Protein AF-H8GXP3-F1 (afdb_monomer_lite)

Secondary structure (DSSP, 8-state):
-PPP----SSSS-HHHHHHHHHH--THHHHHHHS----TTHHHHHHHHHHHTTEEEEEEEE--S-S-----HHHHHHHHHHHHHHS-SEEEEEEEEE-TTSSSEEEEEEEEETTT--EEEE-TTSSS-EEE-HHHHHTSSTTS-SEEEEEEEPP----

Sequence (158 aa):
MQLAHEPQGETGACLYFATYGLTHDPVWLAYARDGPGDPTDELLWLSRLAQAGVAIFHALVIQRSYADPVGPSFWEWQRQHAHTIRPGRVPLMVTFLGQSQVLYHAVALVLDTMTGDVTVSDSCQPALQHFTWAAFLDTRYARAYRVSMLAAFPDSAG

Structure (mmCIF, N/CA/C/O backbone):
data_AF-H8GXP3-F1
#
_entry.id   AF-H8GXP3-F1
#
loop_
_atom_site.group_PDB
_atom_site.id
_atom_site.type_symbol
_atom_site.label_atom_id
_atom_site.label_alt_id
_atom_site.label_comp_id
_atom_site.label_asym_id
_atom_site.label_entity_id
_atom_site.label_seq_id
_atom_site.pdbx_PDB_ins_code
_atom_site.Cartn_x
_atom_site.Cartn_y
_atom_site.Cartn_z
_atom_site.occupancy
_atom_site.B_iso_or_equiv
_atom_site.auth_seq_id
_atom_site.auth_comp_id
_atom_site.auth_asym_id
_atom_site.auth_atom_id
_atom_site.pdbx_PDB_model_num
ATOM 1 N N . MET A 1 1 ? -13.830 2.417 3.186 1.00 69.88 1 MET A N 1
ATOM 2 C CA . MET A 1 1 ? -13.047 2.546 1.940 1.00 69.88 1 MET A CA 1
ATOM 3 C C . MET A 1 1 ? -12.618 1.161 1.470 1.00 69.88 1 MET A C 1
ATOM 5 O O . MET A 1 1 ? -12.160 0.392 2.305 1.00 69.88 1 MET A O 1
ATOM 9 N N . GLN A 1 2 ? -12.822 0.834 0.193 1.00 86.44 2 GLN A N 1
ATOM 10 C CA . GLN A 1 2 ? -12.321 -0.382 -0.470 1.00 86.44 2 GLN A CA 1
ATOM 11 C C . GLN A 1 2 ? -11.061 -0.020 -1.271 1.00 86.44 2 GLN A C 1
ATOM 13 O O . GLN A 1 2 ? -10.928 1.138 -1.649 1.00 86.44 2 GLN A O 1
ATOM 18 N N . LEU A 1 3 ? -10.132 -0.951 -1.497 1.00 94.25 3 LEU A N 1
ATOM 19 C CA . LEU A 1 3 ? -8.961 -0.707 -2.351 1.00 94.25 3 LEU A CA 1
ATOM 20 C C . LEU A 1 3 ? -9.318 -0.879 -3.830 1.00 94.25 3 LEU A C 1
ATOM 22 O O . LEU A 1 3 ? -10.113 -1.760 -4.161 1.00 94.25 3 LEU A O 1
ATOM 26 N N . ALA A 1 4 ? -8.690 -0.083 -4.693 1.00 96.25 4 ALA A N 1
ATOM 27 C CA . ALA A 1 4 ? -8.597 -0.383 -6.117 1.00 96.25 4 ALA A CA 1
ATOM 28 C C . ALA A 1 4 ? -7.409 -1.323 -6.383 1.00 96.25 4 ALA A C 1
ATOM 30 O O . ALA A 1 4 ? -6.477 -1.429 -5.572 1.00 96.25 4 ALA A O 1
ATOM 31 N N . HIS A 1 5 ? -7.445 -2.037 -7.504 1.00 96.62 5 HIS A N 1
ATOM 32 C CA 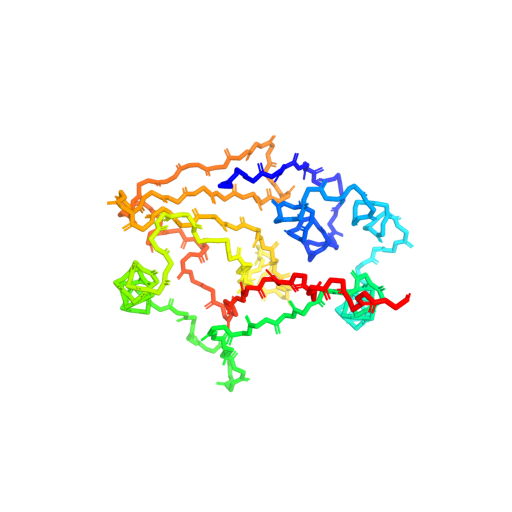. HIS A 1 5 ? -6.396 -2.978 -7.867 1.00 96.62 5 HIS A CA 1
ATOM 33 C C . HIS A 1 5 ? -6.242 -3.070 -9.377 1.00 96.62 5 HIS A C 1
ATOM 35 O O . HIS A 1 5 ? -7.229 -3.236 -10.084 1.00 96.62 5 HIS A O 1
ATOM 41 N N . GLU A 1 6 ? -4.996 -2.986 -9.827 1.00 94.44 6 GLU A N 1
ATOM 42 C CA . GLU A 1 6 ? -4.586 -3.220 -11.205 1.00 94.44 6 GLU A CA 1
ATOM 43 C C . GLU A 1 6 ? -3.258 -3.992 -11.147 1.00 94.44 6 GLU A C 1
ATOM 45 O O . GLU A 1 6 ? -2.329 -3.532 -10.467 1.00 94.44 6 GLU A O 1
ATOM 50 N N . PRO A 1 7 ? -3.142 -5.158 -11.803 1.00 91.94 7 PRO A N 1
ATOM 51 C CA . PRO A 1 7 ? -1.873 -5.862 -11.895 1.00 91.94 7 PRO A CA 1
ATOM 52 C C . PRO A 1 7 ? -0.909 -5.101 -12.816 1.00 91.94 7 PRO A C 1
ATOM 54 O O . PRO A 1 7 ? -1.300 -4.586 -13.865 1.00 91.94 7 PRO A O 1
ATOM 57 N N . GLN A 1 8 ? 0.373 -5.047 -12.457 1.00 84.50 8 GLN A N 1
ATOM 58 C CA . GLN A 1 8 ? 1.402 -4.487 -13.332 1.00 84.50 8 GLN A CA 1
ATOM 59 C C . GLN A 1 8 ? 1.871 -5.542 -14.345 1.00 84.50 8 GLN A C 1
ATOM 61 O O . GLN A 1 8 ? 2.143 -6.686 -13.983 1.00 84.50 8 GLN A O 1
ATOM 66 N N . GLY A 1 9 ? 1.982 -5.150 -15.617 1.00 71.94 9 GLY A N 1
ATOM 67 C CA . GLY A 1 9 ? 2.526 -6.009 -16.678 1.00 71.94 9 GLY A CA 1
ATOM 68 C C . GLY A 1 9 ? 4.059 -6.052 -16.721 1.00 71.94 9 GLY A C 1
ATOM 69 O O . GLY A 1 9 ? 4.627 -7.020 -17.214 1.00 71.94 9 GLY A O 1
ATOM 70 N N . GLU A 1 10 ? 4.730 -5.031 -16.179 1.00 64.38 10 GLU A N 1
ATOM 71 C CA . GLU A 1 10 ? 6.191 -4.882 -16.183 1.00 64.38 10 GLU A CA 1
ATOM 72 C C . GLU A 1 10 ? 6.717 -4.574 -14.772 1.00 64.38 10 GLU A C 1
ATOM 74 O O . GLU A 1 10 ? 5.971 -4.154 -13.886 1.00 64.38 10 GLU A O 1
ATOM 79 N N . THR A 1 11 ? 8.007 -4.813 -14.521 1.00 66.75 11 THR A N 1
ATOM 80 C CA . THR A 1 11 ? 8.649 -4.518 -13.230 1.00 66.75 11 THR A CA 1
ATOM 81 C C . THR A 1 11 ? 8.981 -3.031 -13.107 1.00 66.75 11 THR A C 1
ATOM 83 O O . THR A 1 11 ? 9.756 -2.516 -13.904 1.00 66.75 11 THR A O 1
ATOM 86 N N . GLY A 1 12 ? 8.457 -2.357 -12.082 1.00 74.00 12 GLY A N 1
ATOM 87 C CA . GLY A 1 12 ? 8.707 -0.934 -11.819 1.00 74.00 12 GLY A CA 1
ATOM 88 C C . GLY A 1 12 ? 7.448 -0.239 -11.300 1.00 74.00 12 GLY A C 1
ATOM 89 O O . GLY A 1 12 ? 6.408 -0.878 -11.169 1.00 74.00 12 GLY A O 1
ATOM 90 N N . ALA A 1 13 ? 7.536 1.051 -10.964 1.00 84.50 13 ALA A N 1
ATOM 91 C CA . ALA A 1 13 ? 6.383 1.922 -10.694 1.00 84.50 13 ALA A CA 1
ATOM 92 C C . ALA A 1 13 ? 5.394 1.497 -9.577 1.00 84.50 13 ALA A C 1
ATOM 94 O O . ALA A 1 13 ? 4.307 2.065 -9.474 1.00 84.50 13 ALA A O 1
ATOM 95 N N . CYS A 1 14 ? 5.753 0.559 -8.692 1.00 89.44 14 CYS A N 1
ATOM 96 C CA . CYS A 1 14 ? 4.874 0.058 -7.621 1.00 89.44 14 CYS A CA 1
ATOM 97 C C . CYS A 1 14 ? 4.263 1.163 -6.731 1.00 89.44 14 CYS A C 1
ATOM 99 O O . CYS A 1 14 ? 3.125 1.036 -6.285 1.00 89.44 14 CYS A O 1
ATOM 101 N N . LEU A 1 15 ? 4.972 2.282 -6.533 1.00 90.94 15 LEU A N 1
ATOM 102 C CA . LEU A 1 15 ? 4.465 3.464 -5.824 1.00 90.94 15 LEU A CA 1
ATOM 103 C C . LEU A 1 15 ? 3.195 4.033 -6.470 1.00 90.94 15 LEU A C 1
ATOM 105 O O . LEU A 1 15 ? 2.249 4.363 -5.761 1.00 90.94 15 LEU A O 1
ATOM 109 N N . TYR A 1 16 ? 3.139 4.096 -7.800 1.00 92.38 16 TYR A N 1
ATOM 110 C CA . TYR A 1 16 ? 1.979 4.592 -8.536 1.00 92.38 16 TYR A CA 1
ATOM 111 C C . TYR A 1 16 ? 0.782 3.648 -8.428 1.00 92.38 16 TYR A C 1
ATOM 113 O O . TYR A 1 16 ? -0.334 4.102 -8.188 1.00 92.38 16 TYR A O 1
ATOM 121 N N . PHE A 1 17 ? 1.005 2.335 -8.529 1.00 93.75 17 PHE A N 1
ATOM 122 C CA . PHE A 1 17 ? -0.055 1.338 -8.344 1.00 93.75 17 PHE A CA 1
ATOM 123 C C .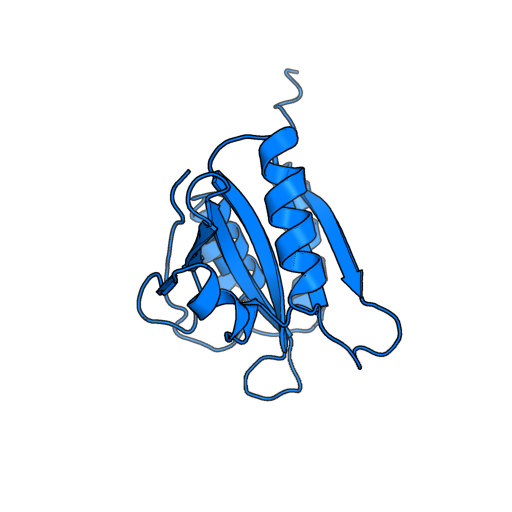 PHE A 1 17 ? -0.586 1.326 -6.907 1.00 93.75 17 PHE A C 1
ATOM 125 O O . PHE A 1 17 ? -1.795 1.249 -6.689 1.00 93.75 17 PHE A O 1
ATOM 132 N N . ALA A 1 18 ? 0.297 1.458 -5.917 1.00 94.38 18 ALA A N 1
ATOM 133 C CA . ALA A 1 18 ? -0.101 1.603 -4.524 1.00 94.38 18 ALA A CA 1
ATOM 134 C C . ALA A 1 18 ? -0.876 2.914 -4.296 1.00 94.38 18 ALA A C 1
ATOM 136 O O . ALA A 1 18 ? -1.905 2.907 -3.623 1.00 94.38 18 ALA A O 1
ATOM 137 N N . THR A 1 19 ? -0.459 4.034 -4.896 1.00 94.62 19 THR A N 1
ATOM 138 C CA . THR A 1 19 ? -1.235 5.280 -4.833 1.00 94.62 19 THR A CA 1
ATOM 139 C C . THR A 1 19 ? -2.609 5.107 -5.478 1.00 94.62 19 THR A C 1
ATOM 141 O O . THR A 1 19 ? -3.597 5.424 -4.823 1.00 94.62 19 THR A O 1
ATOM 144 N N . TYR A 1 20 ? -2.700 4.525 -6.680 1.00 94.88 20 TYR A N 1
ATOM 145 C CA . TYR A 1 20 ? -3.973 4.187 -7.329 1.00 94.88 20 TYR A CA 1
ATOM 146 C C . TYR A 1 20 ? -4.874 3.345 -6.418 1.00 94.88 20 TYR A C 1
ATOM 148 O O . TYR A 1 20 ? -6.048 3.666 -6.236 1.00 94.88 20 TYR A O 1
ATOM 156 N N . GLY A 1 21 ? -4.318 2.311 -5.780 1.00 95.50 21 GLY A N 1
ATOM 157 C CA . GLY A 1 21 ? -5.060 1.452 -4.861 1.00 95.50 21 GLY A CA 1
ATOM 158 C C . GLY A 1 21 ? -5.714 2.215 -3.705 1.00 95.50 21 GLY A C 1
ATOM 159 O O . GLY A 1 21 ? -6.803 1.839 -3.260 1.00 95.50 21 GLY A O 1
ATOM 160 N N . LEU A 1 22 ? -5.080 3.299 -3.245 1.00 94.44 22 LEU A N 1
ATOM 161 C CA . LEU A 1 22 ? -5.556 4.140 -2.144 1.00 94.44 22 LEU A CA 1
ATOM 162 C C . LEU A 1 22 ? -6.441 5.309 -2.604 1.00 94.44 22 LEU A C 1
ATOM 164 O O . LEU A 1 22 ? -7.349 5.695 -1.877 1.00 94.44 22 LEU A O 1
ATOM 168 N N . THR A 1 23 ? -6.196 5.897 -3.771 1.00 92.88 23 THR A N 1
ATOM 169 C CA . THR A 1 23 ? -6.904 7.111 -4.221 1.00 92.88 23 THR A CA 1
ATOM 170 C C . THR A 1 23 ? -8.039 6.824 -5.196 1.00 92.88 23 THR A C 1
ATOM 172 O O . THR A 1 23 ? -8.922 7.662 -5.340 1.00 92.88 23 THR A O 1
ATOM 175 N N . HIS A 1 24 ? -8.031 5.653 -5.845 1.00 93.06 24 HIS A N 1
ATOM 176 C CA . HIS A 1 24 ? -8.922 5.275 -6.953 1.00 93.06 24 HIS A CA 1
ATOM 177 C C . HIS A 1 24 ? -8.789 6.169 -8.191 1.00 93.06 24 HIS A C 1
ATOM 179 O O . HIS A 1 24 ? -9.607 6.080 -9.103 1.00 93.06 24 HIS A O 1
ATOM 185 N N . ASP A 1 25 ? -7.751 7.003 -8.258 1.00 93.31 25 ASP A N 1
ATOM 186 C CA . ASP A 1 25 ? -7.550 7.917 -9.376 1.00 93.31 25 ASP A CA 1
ATOM 187 C C . ASP A 1 25 ? -6.709 7.249 -10.484 1.00 93.31 25 ASP A C 1
ATOM 189 O O . ASP A 1 25 ? -5.524 6.961 -10.280 1.00 93.31 25 ASP A O 1
ATOM 193 N N . PRO A 1 26 ? -7.279 6.976 -11.672 1.00 92.88 26 PRO A N 1
ATOM 194 C CA . PRO A 1 26 ? -6.564 6.297 -12.748 1.00 92.88 26 PRO A CA 1
ATOM 195 C C . PRO A 1 26 ? -5.377 7.100 -13.308 1.00 92.88 26 PRO A C 1
ATOM 197 O O . PRO A 1 26 ? -4.550 6.511 -14.009 1.00 92.88 26 PRO A O 1
ATOM 200 N N . VAL A 1 27 ? -5.233 8.397 -12.991 1.00 91.88 27 VAL A N 1
ATOM 201 C CA . VAL A 1 27 ? -4.072 9.199 -13.418 1.00 91.88 27 VAL A CA 1
ATOM 202 C C . VAL A 1 27 ? -2.749 8.585 -12.949 1.00 91.88 27 VAL A C 1
ATOM 204 O O . VAL A 1 27 ? -1.756 8.611 -13.675 1.00 91.88 27 VAL A O 1
ATOM 207 N N . TRP A 1 28 ? -2.741 7.939 -11.777 1.00 91.94 28 TRP A N 1
ATOM 208 C CA . TRP A 1 28 ? -1.552 7.275 -11.244 1.00 91.94 28 TRP A CA 1
ATOM 209 C C . TRP A 1 28 ? -1.101 6.113 -12.135 1.00 91.94 28 TRP A C 1
ATOM 211 O O . TRP A 1 28 ? 0.097 5.915 -12.317 1.00 91.94 28 TRP A O 1
ATOM 221 N N . LEU A 1 29 ? -2.035 5.386 -12.757 1.00 91.25 29 LEU A N 1
ATOM 222 C CA . LEU A 1 29 ? -1.704 4.310 -13.695 1.00 91.25 29 LEU A CA 1
ATOM 223 C C . LEU A 1 29 ? -1.139 4.845 -15.015 1.00 91.25 29 LEU A C 1
ATOM 225 O O . LEU A 1 29 ? -0.288 4.194 -15.616 1.00 91.25 29 LEU A O 1
ATOM 229 N N . ALA A 1 30 ? -1.579 6.026 -15.460 1.00 89.44 30 ALA A N 1
ATOM 230 C CA . ALA A 1 30 ? -0.974 6.693 -16.613 1.00 89.44 30 ALA A CA 1
ATOM 231 C C . ALA A 1 30 ? 0.485 7.068 -16.308 1.00 89.44 30 ALA A C 1
ATOM 233 O O . ALA A 1 30 ? 1.392 6.673 -17.035 1.00 89.44 30 ALA A O 1
ATOM 234 N N . TYR A 1 31 ? 0.728 7.690 -15.152 1.00 87.69 31 TYR A N 1
ATOM 235 C CA . TYR A 1 31 ? 2.073 8.034 -14.688 1.00 87.69 31 TYR A CA 1
ATOM 236 C C . TYR A 1 31 ? 3.021 6.841 -14.542 1.00 87.69 31 TYR A C 1
ATOM 238 O O . TYR A 1 31 ? 4.221 7.010 -14.757 1.00 87.69 31 TYR A O 1
ATOM 246 N N . ALA A 1 32 ? 2.494 5.665 -14.186 1.00 85.69 32 ALA A N 1
ATOM 247 C CA . ALA A 1 32 ? 3.257 4.424 -14.094 1.00 85.69 32 ALA A CA 1
ATOM 248 C C . ALA A 1 32 ? 3.747 3.915 -15.461 1.00 85.69 32 ALA A C 1
ATOM 250 O O . ALA A 1 32 ? 4.798 3.289 -15.542 1.00 85.69 32 ALA A O 1
ATOM 251 N N . ARG A 1 33 ? 2.977 4.160 -16.529 1.00 79.75 33 ARG A N 1
ATOM 252 C CA . ARG A 1 33 ? 3.287 3.711 -17.898 1.00 79.75 33 ARG A CA 1
ATOM 253 C C . ARG A 1 33 ? 4.259 4.650 -18.615 1.00 79.75 33 ARG A C 1
ATOM 255 O O . ARG A 1 33 ? 4.945 4.219 -19.534 1.00 79.75 33 ARG A O 1
ATOM 262 N N . ASP A 1 34 ? 4.343 5.900 -18.166 1.00 71.62 34 ASP A N 1
ATOM 263 C CA . ASP A 1 34 ? 5.185 6.937 -18.772 1.00 71.62 34 ASP A CA 1
ATOM 264 C C . ASP A 1 34 ? 6.675 6.855 -18.373 1.00 71.62 34 ASP A C 1
ATOM 266 O O . ASP A 1 34 ? 7.486 7.613 -18.903 1.00 71.62 34 ASP A O 1
ATOM 270 N N . GLY A 1 35 ? 7.071 5.958 -17.460 1.00 63.03 35 GLY A N 1
ATOM 271 C CA . GLY A 1 35 ? 8.477 5.796 -17.073 1.00 63.03 35 GLY A CA 1
ATOM 272 C C . GLY A 1 35 ? 8.747 4.537 -16.241 1.00 63.03 35 GLY A C 1
ATOM 273 O O . GLY A 1 35 ? 8.210 4.427 -15.139 1.00 63.03 35 GLY A O 1
ATOM 274 N N . PRO A 1 36 ? 9.570 3.587 -16.726 1.00 51.06 36 PRO A N 1
ATOM 275 C CA . PRO A 1 36 ? 9.975 2.431 -15.942 1.00 51.06 36 PRO A CA 1
ATOM 276 C C . PRO A 1 36 ? 11.302 2.671 -15.198 1.00 51.06 36 PRO A C 1
ATOM 278 O O . PRO A 1 36 ? 12.354 2.809 -15.817 1.00 51.06 36 PRO A O 1
ATOM 281 N N . GLY A 1 37 ? 11.276 2.578 -13.867 1.00 52.56 37 GLY A N 1
ATOM 282 C CA . GLY A 1 37 ? 12.320 1.904 -13.087 1.00 52.56 37 GLY A CA 1
ATOM 283 C C . GLY A 1 37 ? 13.617 2.672 -12.828 1.00 52.56 37 GLY A C 1
ATOM 284 O O . GLY A 1 37 ? 14.634 2.037 -12.539 1.00 52.56 37 GLY A O 1
ATOM 285 N N . ASP A 1 38 ? 13.607 4.000 -12.896 1.00 56.00 38 ASP A N 1
ATOM 286 C CA . ASP A 1 38 ? 14.749 4.820 -12.481 1.00 56.00 38 ASP A CA 1
ATOM 287 C C . ASP A 1 38 ? 14.643 5.121 -10.965 1.00 56.00 38 ASP A C 1
ATOM 289 O O . ASP A 1 38 ? 13.546 5.359 -10.466 1.00 56.00 38 ASP A O 1
ATOM 293 N N . PRO A 1 39 ? 15.732 5.134 -10.173 1.00 50.50 39 PRO A N 1
ATOM 294 C CA . PRO A 1 39 ? 15.713 5.643 -8.793 1.00 50.50 39 PRO A CA 1
ATOM 295 C C . PRO A 1 39 ? 15.162 7.080 -8.644 1.00 50.50 39 PRO A C 1
ATOM 297 O O . PRO A 1 39 ? 14.789 7.481 -7.540 1.00 50.50 39 PRO A O 1
ATOM 300 N N . THR A 1 40 ? 15.060 7.854 -9.729 1.00 55.50 40 THR A N 1
ATOM 301 C CA . THR A 1 40 ? 14.317 9.125 -9.777 1.00 55.50 40 THR A CA 1
ATOM 302 C C . THR A 1 40 ? 12.789 8.965 -9.730 1.00 55.50 40 T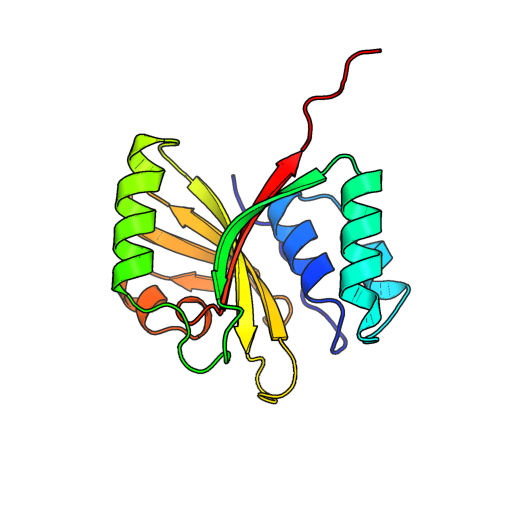HR A C 1
ATOM 304 O O . THR A 1 40 ? 12.097 9.955 -9.479 1.00 55.50 40 THR A O 1
ATOM 307 N N . ASP A 1 41 ? 12.251 7.747 -9.855 1.00 72.56 41 ASP A N 1
ATOM 308 C CA . ASP A 1 41 ? 10.812 7.454 -9.798 1.00 72.56 41 ASP A CA 1
ATOM 309 C C . ASP A 1 41 ? 10.183 7.882 -8.469 1.00 72.56 41 ASP A C 1
ATOM 311 O O . ASP A 1 41 ? 9.057 8.377 -8.474 1.00 72.56 41 ASP A O 1
ATOM 315 N N . GLU A 1 42 ? 10.890 7.755 -7.336 1.00 80.75 42 GLU A N 1
ATOM 316 C CA . GLU A 1 42 ? 10.372 8.218 -6.038 1.00 80.75 42 GLU A CA 1
ATOM 317 C C . GLU A 1 42 ? 10.280 9.751 -5.998 1.00 80.75 42 GLU A C 1
ATOM 319 O O . GLU A 1 42 ? 9.277 10.291 -5.537 1.00 80.75 42 GLU A O 1
ATOM 324 N N . LEU A 1 43 ? 11.273 10.471 -6.535 1.00 83.31 43 LEU A N 1
ATOM 325 C CA . LEU A 1 43 ? 11.249 11.939 -6.593 1.00 83.31 43 LEU A CA 1
ATOM 326 C C . LEU A 1 43 ? 10.158 12.454 -7.538 1.00 83.31 43 LEU A C 1
ATOM 328 O O . LEU A 1 43 ? 9.439 13.396 -7.199 1.00 83.31 43 LEU A O 1
ATOM 332 N N . LEU A 1 44 ? 10.003 11.823 -8.704 1.00 86.06 44 LEU A N 1
ATOM 333 C CA . LEU A 1 44 ? 8.928 12.140 -9.644 1.00 86.06 44 LEU A CA 1
ATOM 334 C C . LEU A 1 44 ? 7.555 11.830 -9.043 1.00 86.06 44 LEU A C 1
ATOM 336 O O . LEU A 1 44 ? 6.635 12.639 -9.164 1.00 86.06 44 LEU A O 1
ATOM 340 N N . TRP A 1 45 ? 7.421 10.703 -8.345 1.00 88.38 45 TRP A N 1
ATOM 341 C CA . TRP A 1 45 ? 6.197 10.333 -7.640 1.00 88.38 45 TRP A CA 1
ATOM 342 C C . TRP A 1 45 ? 5.848 11.344 -6.541 1.00 88.38 45 TRP A C 1
ATOM 344 O O . TRP A 1 45 ? 4.710 11.808 -6.485 1.00 88.38 45 TRP A O 1
ATOM 354 N N . LEU A 1 46 ? 6.825 11.762 -5.729 1.00 89.44 46 LEU A N 1
ATOM 355 C CA . LEU A 1 46 ? 6.648 12.808 -4.716 1.00 89.44 46 LEU A CA 1
ATOM 356 C C . LEU A 1 46 ? 6.200 14.136 -5.339 1.00 89.44 46 LEU A C 1
ATOM 358 O O . LEU A 1 46 ? 5.291 14.787 -4.823 1.00 89.44 46 LEU A O 1
ATOM 362 N N . SER A 1 47 ? 6.805 14.530 -6.463 1.00 89.00 47 SER A N 1
ATOM 363 C CA . SER A 1 47 ? 6.412 15.742 -7.187 1.00 89.00 47 SER A CA 1
ATOM 364 C C . SER A 1 47 ? 4.971 15.658 -7.697 1.00 89.00 47 SER A C 1
ATOM 366 O O . SER A 1 47 ? 4.199 16.597 -7.506 1.00 89.00 47 SER A O 1
ATOM 368 N N . ARG A 1 48 ? 4.578 14.517 -8.275 1.00 91.19 48 ARG A N 1
ATOM 369 C CA . ARG A 1 48 ? 3.212 14.273 -8.763 1.00 91.19 48 ARG A CA 1
ATOM 370 C C . ARG A 1 48 ? 2.189 14.256 -7.624 1.00 91.19 48 ARG A C 1
ATOM 372 O O . ARG A 1 48 ? 1.114 14.821 -7.784 1.00 91.19 48 ARG A O 1
ATOM 379 N N . LEU A 1 49 ? 2.521 13.691 -6.460 1.00 91.56 49 LEU A N 1
ATOM 380 C CA . LEU A 1 49 ? 1.676 13.783 -5.261 1.00 91.56 49 LEU A CA 1
ATOM 381 C C . LEU A 1 49 ? 1.449 15.229 -4.831 1.00 91.56 49 LEU A C 1
ATOM 383 O O . LEU A 1 49 ? 0.304 15.621 -4.623 1.00 91.56 49 LEU A O 1
ATOM 387 N N . ALA A 1 50 ? 2.510 16.035 -4.769 1.00 89.06 50 ALA A N 1
ATOM 388 C CA . ALA A 1 50 ? 2.386 17.448 -4.430 1.00 89.06 50 ALA A CA 1
ATOM 389 C C . ALA A 1 50 ? 1.521 18.213 -5.450 1.00 89.06 50 ALA A C 1
ATOM 391 O O . ALA A 1 50 ? 0.662 18.995 -5.051 1.00 89.06 50 ALA A O 1
ATOM 392 N N . GLN A 1 51 ? 1.699 17.954 -6.751 1.00 89.62 51 GLN A N 1
ATOM 393 C CA . GLN A 1 51 ? 0.882 18.548 -7.818 1.00 89.62 51 GLN A CA 1
ATOM 394 C C . GLN A 1 51 ? -0.593 18.139 -7.734 1.00 89.62 51 GLN A C 1
ATOM 396 O O . GLN A 1 51 ? -1.467 18.959 -7.991 1.00 89.62 51 GLN A O 1
ATOM 401 N N . ALA A 1 52 ? -0.867 16.894 -7.342 1.00 89.25 52 ALA A N 1
ATOM 402 C CA . ALA A 1 52 ? -2.217 16.379 -7.132 1.00 89.25 52 ALA A CA 1
ATOM 403 C C . ALA A 1 52 ? -2.834 16.818 -5.791 1.00 89.25 52 ALA A C 1
ATOM 405 O O . ALA A 1 52 ? -3.924 16.369 -5.445 1.00 89.25 52 ALA A O 1
ATOM 406 N N . GLY A 1 53 ? -2.137 17.642 -5.002 1.00 90.25 53 GLY A N 1
ATOM 407 C CA . GLY A 1 53 ? -2.612 18.063 -3.690 1.00 90.25 53 GLY A CA 1
ATOM 408 C C . GLY A 1 53 ? -2.708 16.909 -2.687 1.00 90.25 53 GLY A C 1
ATOM 409 O O . GLY A 1 53 ? -3.581 16.915 -1.826 1.00 90.25 53 GLY A O 1
ATOM 410 N N . VAL A 1 54 ? -1.832 15.908 -2.780 1.00 89.81 54 VAL A N 1
ATOM 411 C CA . VAL A 1 54 ? -1.795 14.760 -1.868 1.00 89.81 54 VAL A CA 1
ATOM 412 C C . VAL A 1 54 ? -0.558 14.837 -0.977 1.00 89.81 54 VAL A C 1
ATOM 414 O O . VAL A 1 54 ? 0.579 14.845 -1.446 1.00 89.81 54 VAL A O 1
ATOM 417 N N . ALA A 1 55 ? -0.780 14.844 0.334 1.00 87.69 55 ALA A N 1
ATOM 418 C CA . ALA A 1 55 ? 0.258 14.739 1.346 1.00 87.69 55 ALA A CA 1
ATOM 419 C C . ALA A 1 55 ? 0.533 13.277 1.718 1.00 87.69 55 ALA A C 1
ATOM 421 O O . ALA A 1 55 ? -0.381 12.449 1.799 1.00 87.69 55 ALA A O 1
ATOM 422 N N . ILE A 1 56 ? 1.795 12.984 2.032 1.00 88.81 56 ILE A N 1
ATOM 423 C CA . ILE A 1 56 ? 2.196 11.728 2.665 1.00 88.81 56 ILE A CA 1
ATOM 424 C C . ILE A 1 56 ? 2.451 11.990 4.145 1.00 88.81 56 ILE A C 1
ATOM 426 O O . ILE A 1 56 ? 3.247 12.853 4.509 1.00 88.81 56 ILE A O 1
ATOM 430 N N . PHE A 1 57 ? 1.827 11.185 4.993 1.00 85.88 57 PHE A N 1
ATOM 431 C CA . PHE A 1 57 ? 2.103 11.135 6.420 1.00 85.88 57 PHE A CA 1
ATOM 432 C C . PHE A 1 57 ? 2.788 9.816 6.740 1.00 85.88 57 PHE A C 1
ATOM 434 O O . PHE A 1 57 ? 2.199 8.748 6.580 1.00 85.88 57 PHE A O 1
ATOM 441 N N . HIS A 1 58 ? 4.033 9.864 7.196 1.00 84.00 58 HIS A N 1
ATOM 442 C CA . HIS A 1 58 ? 4.730 8.652 7.603 1.00 84.00 58 HIS A CA 1
ATOM 443 C C . HIS A 1 58 ? 4.373 8.303 9.048 1.00 84.00 58 HIS A C 1
ATOM 445 O O . HIS A 1 58 ? 4.779 8.999 9.975 1.00 84.00 58 HIS A O 1
ATOM 451 N N . ALA A 1 59 ? 3.635 7.207 9.235 1.00 76.62 59 ALA A N 1
ATOM 452 C CA . ALA A 1 59 ? 3.431 6.617 10.556 1.00 76.62 59 ALA A CA 1
ATOM 453 C C . ALA A 1 59 ? 4.734 5.985 11.073 1.00 76.62 59 ALA A C 1
ATOM 455 O O . ALA A 1 59 ? 4.996 5.981 12.273 1.00 76.62 59 ALA A O 1
ATOM 456 N N . LEU A 1 60 ? 5.568 5.483 10.155 1.00 76.88 60 LEU A N 1
ATOM 457 C CA . LEU A 1 60 ? 6.893 4.966 10.456 1.00 76.88 60 LEU A CA 1
ATOM 458 C C . LEU A 1 60 ? 7.840 5.076 9.256 1.00 76.88 60 LEU A C 1
ATOM 460 O O . LEU A 1 60 ? 7.477 4.725 8.129 1.00 76.88 60 LEU A O 1
ATOM 464 N N . VAL A 1 61 ? 9.090 5.452 9.539 1.00 74.38 61 VAL A N 1
ATOM 465 C CA . VAL A 1 61 ? 10.224 5.347 8.613 1.00 74.38 61 VAL A CA 1
ATOM 466 C C . VAL A 1 61 ? 11.421 4.727 9.339 1.00 74.38 61 VAL A C 1
ATOM 468 O O . VAL A 1 61 ? 11.975 5.340 10.251 1.00 74.38 61 VAL A O 1
ATOM 471 N N . ILE A 1 62 ? 11.862 3.540 8.919 1.00 71.94 62 ILE A N 1
ATOM 472 C CA . ILE A 1 62 ? 13.116 2.934 9.388 1.00 71.94 62 ILE A CA 1
ATOM 473 C C . ILE A 1 62 ? 14.205 3.236 8.349 1.00 71.94 62 ILE A C 1
ATOM 475 O O . ILE A 1 62 ? 14.236 2.636 7.280 1.00 71.94 62 ILE A O 1
ATOM 479 N N . GLN A 1 63 ? 15.075 4.209 8.651 1.00 58.16 63 GLN A N 1
ATOM 480 C CA . G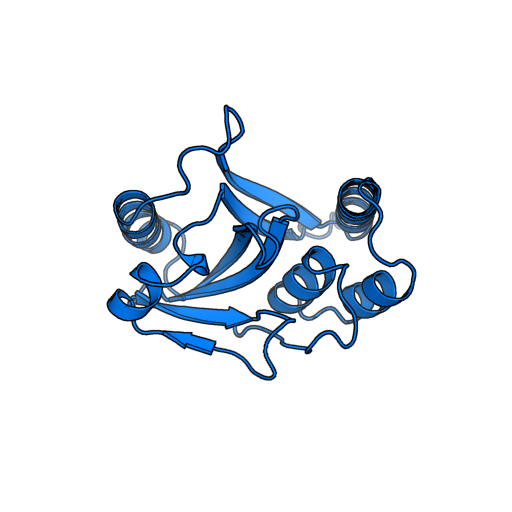LN A 1 63 ? 16.112 4.718 7.730 1.00 58.16 63 GLN A CA 1
ATOM 481 C C . GLN A 1 63 ? 17.552 4.328 8.110 1.00 58.16 63 GLN A C 1
ATOM 483 O O . GLN A 1 63 ? 18.439 4.347 7.259 1.00 58.16 63 GLN A O 1
ATOM 488 N N . ARG A 1 64 ? 17.829 3.989 9.377 1.00 45.41 64 ARG A N 1
ATOM 489 C CA . ARG A 1 64 ? 19.196 3.708 9.851 1.00 45.41 64 ARG A CA 1
ATOM 490 C C . ARG A 1 64 ? 19.459 2.200 9.822 1.00 45.41 64 ARG A C 1
ATOM 492 O O . ARG A 1 64 ? 19.141 1.518 10.781 1.00 45.41 64 ARG A O 1
ATOM 499 N N . SER A 1 65 ? 20.044 1.750 8.708 1.00 51.81 65 SER A N 1
ATOM 500 C CA . SER A 1 65 ? 20.574 0.408 8.375 1.00 51.81 65 SER A CA 1
ATOM 501 C C . SER A 1 65 ? 19.663 -0.613 7.684 1.00 51.81 65 SER A C 1
ATOM 503 O O . SER A 1 65 ? 20.202 -1.600 7.195 1.00 51.81 65 SER A O 1
ATOM 505 N N . TYR A 1 66 ? 18.344 -0.401 7.574 1.00 57.81 66 TYR A N 1
ATOM 506 C CA . TYR A 1 66 ? 17.406 -1.366 6.952 1.00 57.81 66 TYR A CA 1
ATOM 507 C C . TYR A 1 66 ? 17.551 -2.821 7.461 1.00 57.81 66 TYR A C 1
ATOM 509 O O . TYR A 1 66 ? 17.078 -3.758 6.818 1.00 57.81 66 TYR A O 1
ATOM 517 N N . ALA A 1 67 ? 18.203 -3.022 8.612 1.00 60.72 67 ALA A N 1
ATOM 518 C CA . ALA A 1 67 ? 18.518 -4.348 9.128 1.00 60.72 67 ALA A CA 1
ATOM 519 C C . ALA A 1 67 ? 17.282 -5.021 9.734 1.00 60.72 67 ALA A C 1
ATOM 521 O O . ALA A 1 67 ? 17.124 -6.230 9.597 1.00 60.72 67 ALA A O 1
ATOM 522 N N . ASP A 1 68 ? 16.371 -4.222 10.301 1.00 74.19 68 ASP A N 1
ATOM 523 C CA . ASP A 1 68 ? 15.206 -4.716 11.026 1.00 74.19 68 ASP A CA 1
ATOM 524 C C . ASP A 1 68 ? 13.916 -4.082 10.474 1.00 74.19 68 ASP A C 1
ATOM 526 O O . ASP A 1 68 ? 13.651 -2.903 10.734 1.00 74.19 68 ASP A O 1
ATOM 530 N N . PRO A 1 69 ? 13.107 -4.813 9.682 1.00 82.94 69 PRO A N 1
ATOM 531 C CA . PRO A 1 69 ? 11.759 -4.369 9.341 1.00 82.94 69 PRO A CA 1
ATOM 532 C C . PRO A 1 69 ? 10.873 -4.326 10.592 1.00 82.94 69 PRO A C 1
ATOM 534 O O . PRO A 1 69 ? 11.225 -4.863 11.646 1.00 82.94 69 PRO A O 1
ATOM 537 N N . VAL A 1 70 ? 9.682 -3.730 10.484 1.00 84.19 70 VAL A N 1
ATOM 538 C CA . VAL A 1 70 ? 8.726 -3.776 11.598 1.00 84.19 70 VAL A CA 1
ATOM 539 C C . VAL A 1 70 ? 8.384 -5.207 11.989 1.00 84.19 70 VAL A C 1
ATOM 541 O O . VAL A 1 70 ? 8.215 -6.084 11.143 1.00 84.19 70 VAL A O 1
ATOM 544 N N . GLY A 1 71 ? 8.262 -5.419 13.297 1.00 83.25 71 GLY A N 1
ATOM 545 C CA . GLY A 1 71 ? 7.778 -6.664 13.874 1.00 83.25 71 GLY A CA 1
ATOM 546 C C . GLY A 1 71 ? 6.292 -6.602 14.251 1.00 83.25 71 GLY A C 1
ATOM 547 O O . GLY A 1 71 ? 5.669 -5.537 14.195 1.00 83.25 71 GLY A O 1
ATOM 548 N N . PRO A 1 72 ? 5.722 -7.728 14.715 1.00 87.75 72 PRO A N 1
ATOM 549 C CA . PRO A 1 72 ? 4.313 -7.817 15.108 1.00 87.75 72 PRO A CA 1
ATOM 550 C C . PRO A 1 72 ? 3.872 -6.786 16.158 1.00 87.75 72 PRO A C 1
ATOM 552 O O . PRO A 1 72 ? 2.736 -6.321 16.126 1.00 87.75 72 PRO A O 1
ATOM 555 N N . SER A 1 73 ? 4.769 -6.375 17.060 1.00 87.56 73 SER A N 1
ATOM 556 C CA . SER A 1 73 ? 4.469 -5.390 18.108 1.00 87.56 73 SER A CA 1
ATOM 557 C C . SER A 1 73 ? 4.077 -4.017 17.554 1.00 87.56 73 SER A C 1
ATOM 559 O O . SER A 1 73 ? 3.171 -3.382 18.091 1.00 87.56 73 SER A O 1
ATOM 561 N N . PHE A 1 74 ? 4.708 -3.574 16.462 1.00 89.31 74 PHE A N 1
ATOM 562 C CA . PHE A 1 74 ? 4.335 -2.335 15.779 1.00 89.31 74 PHE A CA 1
ATOM 563 C C . PHE A 1 74 ? 2.911 -2.425 15.222 1.00 89.31 74 PHE A C 1
ATOM 565 O O . PHE A 1 74 ? 2.113 -1.510 15.408 1.00 89.31 74 PHE A O 1
ATOM 572 N N . TRP A 1 75 ? 2.577 -3.540 14.573 1.00 90.00 75 TRP A N 1
ATOM 573 C CA . TRP A 1 75 ? 1.261 -3.747 13.973 1.00 90.00 75 TRP A CA 1
ATOM 574 C C . TRP A 1 75 ? 0.151 -3.825 15.015 1.00 90.00 75 TRP A C 1
ATOM 576 O O . TRP A 1 75 ? -0.908 -3.229 14.821 1.00 90.00 75 TRP A O 1
ATOM 586 N N . GLU A 1 76 ? 0.402 -4.489 16.143 1.00 89.56 76 GLU A N 1
ATOM 587 C CA . GLU A 1 76 ? -0.541 -4.509 17.262 1.00 89.56 76 GLU A CA 1
ATOM 588 C C . GLU A 1 76 ? -0.765 -3.116 17.848 1.00 89.56 76 GLU A C 1
ATOM 590 O O . GLU A 1 76 ? -1.911 -2.701 18.039 1.00 89.56 76 GLU A O 1
ATOM 595 N N . TRP A 1 77 ? 0.314 -2.356 18.061 1.00 87.31 77 TRP A N 1
ATOM 596 C CA . TRP A 1 77 ? 0.215 -0.972 18.513 1.00 87.31 77 TRP A CA 1
ATOM 597 C C . TRP A 1 77 ? -0.587 -0.116 17.523 1.00 87.31 77 TRP A C 1
ATOM 599 O O . TRP A 1 77 ? -1.518 0.580 17.934 1.00 87.31 77 TRP A O 1
ATOM 609 N N . GLN A 1 78 ? -0.289 -0.223 16.223 1.00 85.94 78 GLN A N 1
ATOM 610 C CA . GLN A 1 78 ? -0.973 0.508 15.157 1.00 85.94 78 GLN A CA 1
ATOM 611 C C . GLN A 1 78 ? -2.466 0.169 15.119 1.00 85.94 78 GLN A C 1
ATOM 613 O O . GLN A 1 78 ? -3.290 1.073 15.020 1.00 85.94 78 GLN A O 1
ATOM 618 N N . ARG A 1 79 ? -2.835 -1.113 15.235 1.00 85.62 79 ARG A N 1
ATOM 619 C CA . ARG A 1 79 ? -4.235 -1.561 15.257 1.00 85.62 79 ARG A CA 1
ATOM 620 C C . ARG A 1 79 ? -4.999 -0.961 16.437 1.00 85.62 79 ARG A C 1
ATOM 622 O O . ARG A 1 79 ? -6.080 -0.409 16.242 1.00 85.62 79 ARG A O 1
ATOM 629 N N . GLN A 1 80 ? -4.415 -1.017 17.634 1.00 83.81 80 GLN A N 1
ATOM 630 C CA . GLN A 1 80 ? -5.020 -0.472 18.853 1.00 83.81 80 GLN A CA 1
ATOM 631 C C . GLN A 1 80 ? -5.165 1.056 18.800 1.00 83.81 80 GLN A C 1
ATOM 633 O O . GLN A 1 80 ? -6.207 1.590 19.172 1.00 83.81 80 GLN A O 1
ATOM 638 N N . HIS A 1 81 ? -4.151 1.773 18.310 1.00 81.44 81 HIS A N 1
ATOM 639 C CA . HIS A 1 81 ? -4.168 3.240 18.272 1.00 81.44 81 HIS A CA 1
ATOM 640 C C . HIS A 1 81 ? -5.027 3.785 17.136 1.00 81.44 81 HIS A C 1
ATOM 642 O O . HIS A 1 81 ? -5.759 4.758 17.325 1.00 81.44 81 HIS A O 1
ATOM 648 N N . ALA A 1 82 ? -4.981 3.155 15.963 1.00 77.25 82 ALA A N 1
ATOM 649 C CA . ALA A 1 82 ? -5.768 3.603 14.827 1.00 77.25 82 ALA A CA 1
ATOM 650 C C . ALA A 1 82 ? -7.272 3.438 15.081 1.00 77.25 82 ALA A C 1
ATOM 652 O O . ALA A 1 82 ? -8.036 4.311 14.679 1.00 77.25 82 ALA A O 1
ATOM 653 N N . HIS A 1 83 ? -7.686 2.400 15.821 1.00 71.75 83 HIS A N 1
ATOM 654 C CA . HIS A 1 83 ? -9.071 2.249 16.273 1.00 71.75 83 HIS A CA 1
ATOM 655 C C . HIS A 1 83 ? -9.560 3.466 17.080 1.00 71.75 83 HIS A C 1
ATOM 657 O O . HIS A 1 83 ? -10.674 3.941 16.871 1.00 71.75 83 HIS A O 1
ATOM 663 N N . THR A 1 84 ? -8.706 4.012 17.950 1.00 73.56 84 THR A N 1
ATOM 664 C CA . THR A 1 84 ? -9.024 5.165 18.809 1.00 73.56 84 THR A CA 1
ATOM 665 C C . THR A 1 84 ? -9.122 6.478 18.030 1.00 73.56 84 THR A C 1
ATOM 667 O O . THR A 1 84 ? -9.925 7.341 18.373 1.00 73.56 84 THR A O 1
ATOM 670 N N . ILE A 1 85 ? -8.308 6.646 16.984 1.00 69.56 85 ILE A N 1
ATOM 671 C CA . ILE A 1 85 ? -8.238 7.892 16.200 1.00 69.56 85 ILE A CA 1
ATOM 672 C C . ILE A 1 85 ? -9.274 7.896 15.070 1.00 69.56 85 ILE A C 1
ATOM 674 O O . ILE A 1 85 ? -9.918 8.912 14.807 1.00 69.56 85 ILE A O 1
ATOM 678 N N . ARG A 1 86 ? -9.417 6.767 14.371 1.00 69.75 86 ARG A N 1
ATOM 679 C CA . ARG A 1 86 ? -10.304 6.612 13.218 1.00 69.75 86 ARG A CA 1
ATOM 680 C C . ARG A 1 86 ? -10.875 5.190 13.188 1.00 69.75 86 ARG A C 1
ATOM 682 O O . ARG A 1 86 ? -10.324 4.333 12.492 1.00 69.75 86 ARG A O 1
ATOM 689 N N . PRO A 1 87 ? -11.984 4.931 13.901 1.00 73.31 87 PRO A N 1
ATOM 690 C CA . PRO A 1 87 ? -12.620 3.623 13.875 1.00 73.31 87 PRO A CA 1
ATOM 691 C C . PRO A 1 87 ? -13.062 3.258 12.452 1.00 73.31 87 PRO A C 1
ATOM 693 O O . PRO A 1 87 ? -13.515 4.103 11.673 1.00 73.31 87 PRO A O 1
ATOM 696 N N . GLY A 1 88 ? -12.912 1.980 12.108 1.00 85.38 88 GLY A N 1
ATOM 697 C CA . GLY A 1 88 ? -13.213 1.440 10.784 1.00 85.38 88 GLY A CA 1
ATOM 698 C C . GLY A 1 88 ? -11.955 1.077 9.998 1.00 85.38 88 GLY A C 1
ATOM 699 O O . GLY A 1 88 ? -11.097 0.350 10.493 1.00 85.38 88 GLY A O 1
ATOM 700 N N . ARG A 1 89 ? -11.858 1.539 8.749 1.00 88.31 89 ARG A N 1
ATOM 701 C CA . ARG A 1 89 ? -10.841 1.088 7.786 1.00 88.31 89 ARG A CA 1
ATOM 702 C C . ARG A 1 89 ? -9.728 2.120 7.617 1.00 88.31 89 ARG A C 1
ATOM 704 O O . ARG A 1 89 ? -10.000 3.257 7.228 1.00 88.31 89 ARG A O 1
ATOM 711 N N . VAL A 1 90 ? -8.487 1.705 7.859 1.00 89.88 90 VAL A N 1
ATOM 712 C CA . VAL A 1 90 ? -7.294 2.559 7.831 1.00 89.88 90 VAL A CA 1
ATOM 713 C C . VAL A 1 90 ? -6.483 2.252 6.569 1.00 89.88 90 VAL A C 1
ATOM 715 O O . VAL A 1 90 ? -5.891 1.172 6.483 1.00 89.88 90 VAL A O 1
ATOM 718 N N . PRO A 1 91 ? -6.466 3.161 5.578 1.00 92.56 91 PRO A N 1
ATOM 719 C CA . PRO A 1 91 ? -5.654 3.007 4.378 1.00 92.56 91 PRO A CA 1
ATOM 720 C C . PRO A 1 91 ? -4.182 3.281 4.700 1.00 92.56 91 PRO A C 1
ATOM 722 O O . PRO A 1 91 ? -3.852 4.339 5.238 1.00 92.56 91 PRO A O 1
ATOM 725 N N . LEU A 1 92 ? -3.305 2.341 4.359 1.00 93.94 92 LEU A N 1
ATOM 726 C CA . LEU A 1 92 ? -1.860 2.457 4.529 1.00 93.94 92 LEU A CA 1
ATOM 727 C C . LEU A 1 92 ? -1.150 2.099 3.218 1.00 93.94 92 LEU A C 1
ATOM 729 O O . LEU A 1 92 ? -1.573 1.220 2.473 1.00 93.94 92 LEU A O 1
ATOM 733 N N . MET A 1 93 ? -0.032 2.761 2.962 1.00 95.44 93 MET A N 1
ATOM 734 C CA . MET A 1 93 ? 0.981 2.340 2.006 1.00 95.44 93 MET A CA 1
ATOM 735 C C . MET A 1 93 ? 2.128 1.714 2.791 1.00 95.44 93 MET A C 1
ATOM 737 O O . MET A 1 93 ? 2.652 2.338 3.720 1.00 95.44 93 MET A O 1
ATOM 741 N N . VAL A 1 94 ? 2.530 0.502 2.416 1.00 93.94 94 VAL A N 1
ATOM 742 C CA . VAL A 1 94 ? 3.689 -0.167 3.017 1.00 93.94 94 VAL A CA 1
ATOM 743 C C . VAL A 1 94 ? 4.757 -0.429 1.988 1.00 93.94 94 VAL A C 1
ATOM 745 O O . VAL A 1 94 ? 4.470 -0.872 0.878 1.00 93.94 94 VAL A O 1
ATOM 748 N N . THR A 1 95 ? 5.995 -0.183 2.391 1.00 91.38 95 THR A N 1
ATOM 749 C CA . THR A 1 95 ? 7.177 -0.433 1.577 1.00 91.38 95 THR A CA 1
ATOM 750 C C . THR A 1 95 ? 8.019 -1.506 2.246 1.00 91.38 95 THR A C 1
ATOM 752 O O . THR A 1 95 ? 8.391 -1.359 3.410 1.00 91.38 95 THR A O 1
ATOM 755 N N . PHE A 1 96 ? 8.325 -2.578 1.524 1.00 88.56 96 PHE A N 1
ATOM 756 C CA . PHE A 1 96 ? 9.124 -3.713 1.991 1.00 88.56 96 PHE A CA 1
ATOM 757 C C . PHE A 1 96 ? 10.144 -4.117 0.915 1.00 88.56 96 PHE A C 1
ATOM 759 O O . PHE A 1 96 ? 10.096 -3.608 -0.204 1.00 88.56 96 PHE A O 1
ATOM 766 N N . LEU A 1 97 ? 11.094 -4.999 1.231 1.00 85.00 97 LEU A N 1
ATOM 767 C CA . LEU A 1 97 ? 12.043 -5.486 0.224 1.00 85.00 97 LEU A CA 1
ATOM 768 C C . LEU A 1 97 ? 11.330 -6.376 -0.804 1.00 85.00 97 LEU A C 1
ATOM 770 O O . LEU A 1 97 ? 10.661 -7.349 -0.451 1.00 85.00 97 LEU A O 1
ATOM 774 N N . GLY A 1 98 ? 11.490 -6.048 -2.084 1.00 78.31 98 GLY A N 1
ATOM 775 C CA . GLY A 1 98 ? 10.994 -6.849 -3.196 1.00 78.31 98 GLY A CA 1
ATOM 776 C C . GLY A 1 98 ? 11.689 -8.211 -3.290 1.00 78.31 98 GLY A C 1
ATOM 777 O O . GLY A 1 98 ? 12.650 -8.501 -2.579 1.00 78.31 98 GLY A O 1
ATOM 778 N N . GLN A 1 99 ? 11.218 -9.068 -4.200 1.00 71.56 99 GLN A N 1
ATOM 779 C CA . GLN A 1 99 ? 11.739 -10.438 -4.341 1.00 71.56 99 GLN A CA 1
ATOM 780 C C . GLN A 1 99 ? 13.232 -10.500 -4.686 1.00 71.56 99 GLN A C 1
ATOM 782 O O . GLN A 1 99 ? 13.911 -11.427 -4.259 1.00 71.56 99 GLN A O 1
ATOM 787 N N . SER A 1 100 ? 13.752 -9.511 -5.416 1.00 65.00 100 SER A N 1
ATOM 788 C CA . SER A 1 100 ? 15.179 -9.429 -5.735 1.00 65.00 100 SER A CA 1
ATOM 789 C C . SER A 1 100 ? 16.047 -8.996 -4.550 1.00 65.00 100 SER A C 1
ATOM 791 O O . SER A 1 100 ? 17.262 -8.998 -4.686 1.00 65.00 100 SER A O 1
ATOM 793 N N . GLN A 1 101 ? 15.453 -8.591 -3.418 1.00 60.75 101 GLN A N 1
ATOM 794 C CA . GLN A 1 101 ? 16.114 -8.021 -2.230 1.00 60.75 101 GLN A CA 1
ATOM 795 C C . GLN A 1 101 ? 16.974 -6.768 -2.479 1.00 60.75 101 GLN A C 1
ATOM 797 O O . GLN A 1 101 ? 17.562 -6.232 -1.546 1.00 60.75 101 GLN A O 1
ATOM 802 N N . VAL A 1 102 ? 17.015 -6.269 -3.716 1.00 60.97 102 VAL A N 1
ATOM 803 C CA . VAL A 1 102 ? 17.779 -5.078 -4.116 1.00 60.97 102 VAL A CA 1
ATOM 804 C C . VAL A 1 102 ? 16.871 -3.857 -4.262 1.00 60.97 102 VAL A C 1
ATOM 806 O O . VAL A 1 102 ? 17.309 -2.733 -4.036 1.00 60.97 102 VAL A O 1
ATOM 809 N N . LEU A 1 103 ? 15.599 -4.065 -4.612 1.00 74.56 103 LEU A N 1
ATOM 810 C CA . LEU A 1 103 ? 14.629 -2.995 -4.835 1.00 74.56 103 LEU A CA 1
ATOM 811 C C . LEU A 1 103 ? 13.483 -3.085 -3.835 1.00 74.56 103 LEU A C 1
ATOM 813 O O . LEU A 1 103 ? 13.002 -4.174 -3.515 1.00 74.56 103 LEU A O 1
ATOM 817 N N . TYR A 1 104 ? 13.030 -1.929 -3.362 1.00 81.56 104 TYR A N 1
ATOM 818 C CA . TYR A 1 104 ? 11.835 -1.833 -2.539 1.00 81.56 104 TYR A CA 1
ATOM 819 C C . TYR A 1 104 ? 10.575 -1.993 -3.383 1.00 81.56 104 TYR A C 1
ATOM 821 O O . TYR A 1 104 ? 10.522 -1.579 -4.539 1.00 81.56 104 TYR A O 1
ATOM 829 N N . HIS A 1 105 ? 9.549 -2.570 -2.769 1.00 88.38 105 HIS A N 1
ATOM 830 C CA . HIS A 1 105 ? 8.218 -2.698 -3.339 1.00 88.38 105 HIS A CA 1
ATOM 831 C C . HIS A 1 105 ? 7.210 -2.016 -2.424 1.00 88.38 105 HIS A C 1
ATOM 833 O O . HIS A 1 105 ? 7.202 -2.257 -1.214 1.00 88.38 105 HIS A O 1
ATOM 839 N N . ALA A 1 106 ? 6.378 -1.156 -3.000 1.00 91.81 106 ALA A N 1
ATOM 840 C CA . ALA A 1 106 ? 5.299 -0.475 -2.306 1.00 91.81 106 ALA A CA 1
ATOM 841 C C . ALA A 1 106 ? 3.957 -1.110 -2.673 1.00 91.81 106 ALA A C 1
ATOM 843 O O . ALA A 1 106 ? 3.702 -1.402 -3.839 1.00 91.81 106 ALA A O 1
ATOM 844 N N . VAL A 1 107 ? 3.092 -1.302 -1.680 1.00 95.50 107 VAL A N 1
ATOM 845 C CA . VAL A 1 107 ? 1.726 -1.805 -1.878 1.00 95.50 107 VAL A CA 1
ATOM 846 C C . VAL A 1 107 ? 0.737 -0.976 -1.076 1.00 95.50 107 VAL A C 1
ATOM 848 O O . VAL A 1 107 ? 1.086 -0.381 -0.050 1.00 95.50 107 VAL A O 1
ATOM 851 N N . ALA A 1 108 ? -0.510 -0.962 -1.533 1.00 97.31 108 ALA A N 1
ATOM 852 C CA . ALA A 1 108 ? -1.615 -0.414 -0.766 1.00 97.31 108 ALA A CA 1
ATOM 853 C C . ALA A 1 108 ? -2.210 -1.501 0.125 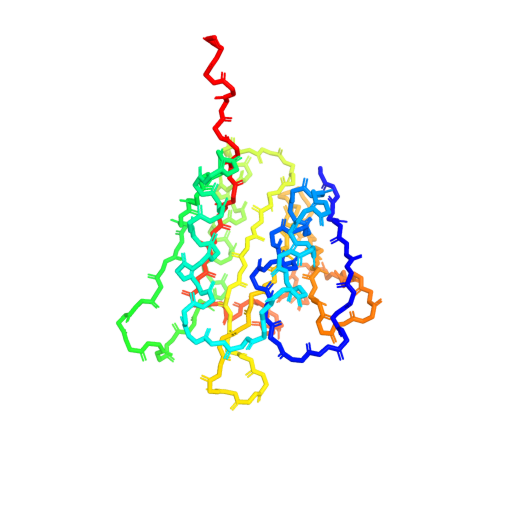1.00 97.31 108 ALA A C 1
ATOM 855 O O . ALA A 1 108 ? -2.405 -2.635 -0.310 1.00 97.31 108 ALA A O 1
ATOM 856 N N . LEU A 1 109 ? -2.555 -1.154 1.357 1.00 96.06 109 LEU A N 1
ATOM 857 C CA . LEU A 1 109 ? -3.308 -2.027 2.242 1.00 96.06 109 LEU A CA 1
ATOM 858 C C . LEU A 1 109 ? -4.396 -1.245 2.976 1.00 96.06 109 LEU A C 1
ATOM 860 O O . LEU A 1 109 ? -4.303 -0.037 3.186 1.00 96.06 109 LEU A O 1
ATOM 864 N N . VAL A 1 110 ? -5.431 -1.957 3.397 1.00 94.81 110 VAL A N 1
ATOM 865 C CA . VAL A 1 110 ? -6.443 -1.448 4.315 1.00 94.81 110 VAL A CA 1
ATOM 866 C C . VAL A 1 110 ? -6.512 -2.380 5.509 1.00 94.81 110 VAL A C 1
ATOM 868 O O . VAL A 1 110 ? -6.833 -3.558 5.351 1.00 94.81 110 VAL A O 1
ATOM 871 N N . LEU A 1 111 ? -6.238 -1.822 6.687 1.00 92.56 111 LEU A N 1
ATOM 872 C CA . LEU A 1 111 ? -6.445 -2.471 7.974 1.00 92.56 111 LEU A CA 1
ATOM 873 C C . LEU A 1 111 ? -7.862 -2.166 8.457 1.00 92.56 111 LEU A C 1
ATOM 875 O O . LEU A 1 111 ? -8.215 -0.999 8.648 1.00 92.56 111 LEU A O 1
ATOM 879 N N . ASP A 1 112 ? -8.673 -3.197 8.663 1.00 91.19 112 ASP A N 1
ATOM 880 C CA . ASP A 1 112 ? -9.920 -3.065 9.404 1.00 91.19 112 ASP A CA 1
ATOM 881 C C . ASP A 1 112 ? -9.623 -3.074 10.909 1.00 91.19 112 ASP A C 1
ATOM 883 O O . ASP A 1 112 ? -9.160 -4.063 11.468 1.00 91.19 112 ASP A O 1
ATOM 887 N N . THR A 1 113 ? -9.856 -1.950 11.580 1.00 85.56 113 THR A N 1
ATOM 888 C CA . THR A 1 113 ? -9.573 -1.804 13.018 1.00 85.56 113 THR A CA 1
ATOM 889 C C . THR A 1 113 ? -10.603 -2.491 13.911 1.00 85.56 113 THR A C 1
ATOM 891 O O . THR A 1 113 ? -10.343 -2.647 15.101 1.00 85.56 113 THR A O 1
ATOM 894 N N . MET A 1 114 ? -11.752 -2.905 13.364 1.00 84.88 114 MET A N 1
ATOM 895 C CA . MET A 1 114 ? -12.793 -3.615 14.109 1.00 84.88 114 MET A CA 1
ATOM 896 C C . MET A 1 114 ? -12.537 -5.121 14.106 1.00 84.88 114 MET A C 1
ATOM 898 O O . MET A 1 114 ? -12.627 -5.758 15.154 1.00 84.88 114 MET A O 1
ATOM 902 N N . THR A 1 115 ? -12.222 -5.692 12.938 1.00 88.12 115 THR A N 1
ATOM 903 C CA . THR A 1 115 ? -12.010 -7.144 12.795 1.00 88.12 115 THR A CA 1
ATOM 904 C C . THR A 1 115 ? -10.539 -7.545 12.863 1.00 88.12 115 THR A C 1
ATOM 906 O O . THR A 1 115 ? -10.218 -8.670 13.238 1.00 88.12 115 THR A O 1
ATOM 909 N N . GLY A 1 116 ? -9.628 -6.624 12.541 1.00 87.44 116 GLY A N 1
ATOM 910 C CA . GLY A 1 116 ? -8.214 -6.920 12.321 1.00 87.44 116 GLY A CA 1
ATOM 911 C C . GLY A 1 116 ? -7.922 -7.503 10.937 1.00 87.44 116 GLY A C 1
ATOM 912 O O . GLY A 1 116 ? -6.771 -7.830 10.663 1.00 87.44 116 GLY A O 1
ATOM 913 N N . ASP A 1 117 ? -8.916 -7.645 10.058 1.00 93.62 117 ASP A N 1
ATOM 914 C CA . ASP A 1 117 ? -8.676 -8.160 8.712 1.00 93.62 117 ASP A CA 1
ATOM 915 C C . ASP A 1 117 ? -7.912 -7.144 7.866 1.00 93.62 117 ASP A C 1
ATOM 917 O O . ASP A 1 117 ? -8.113 -5.926 7.954 1.00 93.62 117 ASP A O 1
ATOM 921 N N . VAL A 1 118 ? -7.044 -7.659 7.001 1.00 96.31 118 VAL A N 1
ATOM 922 C CA . VAL A 1 118 ? -6.209 -6.844 6.124 1.00 96.31 118 VAL A CA 1
ATOM 923 C C . VAL A 1 118 ? -6.501 -7.195 4.677 1.00 96.31 118 VAL A C 1
ATOM 925 O O . VAL A 1 118 ? -6.484 -8.357 4.275 1.00 96.31 118 VAL A O 1
ATOM 928 N N . THR A 1 119 ? -6.775 -6.171 3.874 1.00 97.75 119 THR A N 1
ATOM 929 C CA . THR A 1 119 ? -6.835 -6.294 2.413 1.00 97.75 119 THR A CA 1
ATOM 930 C C . THR A 1 119 ? -5.604 -5.637 1.814 1.00 97.75 119 THR A C 1
ATOM 932 O O . THR A 1 119 ? -5.286 -4.514 2.199 1.00 97.75 119 THR A O 1
ATOM 935 N N . VAL A 1 120 ? -4.936 -6.301 0.875 1.00 98.06 120 VAL A N 1
ATOM 936 C CA . VAL A 1 120 ? -3.725 -5.805 0.210 1.00 98.06 120 VAL A CA 1
ATOM 937 C C . VAL A 1 120 ? -3.953 -5.738 -1.297 1.00 98.06 120 VAL A C 1
ATOM 939 O O . VAL A 1 120 ? -4.445 -6.686 -1.907 1.00 98.06 120 VAL A O 1
ATOM 942 N N . SER A 1 121 ? -3.568 -4.614 -1.892 1.00 97.62 121 SER A N 1
ATOM 943 C CA . SER A 1 121 ? -3.446 -4.417 -3.331 1.00 97.62 121 SER A CA 1
ATOM 944 C C . SER A 1 121 ? -1.962 -4.346 -3.673 1.00 97.62 121 SER A C 1
ATOM 946 O O . SER A 1 121 ? -1.298 -3.328 -3.466 1.00 97.62 121 SER A O 1
ATOM 948 N N . ASP A 1 122 ? -1.443 -5.478 -4.136 1.00 95.50 122 ASP A N 1
ATOM 949 C CA . ASP A 1 122 ? -0.062 -5.657 -4.569 1.00 95.50 122 ASP A CA 1
ATOM 950 C C . ASP A 1 122 ? -0.065 -5.860 -6.079 1.00 95.50 122 ASP A C 1
ATOM 952 O O . ASP A 1 122 ? -0.529 -6.891 -6.551 1.00 95.50 122 ASP A O 1
ATOM 956 N N . SER A 1 123 ? 0.444 -4.893 -6.837 1.00 92.88 123 SER A N 1
ATOM 957 C CA . SER A 1 123 ? 0.421 -4.916 -8.303 1.00 92.88 123 SER A CA 1
ATOM 958 C C . SER A 1 123 ? 1.141 -6.116 -8.922 1.00 92.88 123 SER A C 1
ATOM 960 O O . SER A 1 123 ? 0.868 -6.459 -10.066 1.00 92.88 123 SER A O 1
ATOM 962 N N . CYS A 1 124 ? 2.013 -6.810 -8.188 1.00 91.25 124 CYS A N 1
ATOM 963 C CA . CYS A 1 124 ? 2.630 -8.058 -8.650 1.00 91.25 124 CYS A CA 1
ATOM 964 C C . CYS A 1 124 ? 1.691 -9.277 -8.563 1.00 91.25 124 CYS A C 1
ATOM 966 O O . CYS A 1 124 ? 2.109 -10.398 -8.849 1.00 91.25 124 CYS A O 1
ATOM 968 N N . GLN A 1 125 ? 0.461 -9.089 -8.091 1.00 94.00 125 GLN A N 1
ATOM 969 C CA . GLN A 1 125 ? -0.530 -10.133 -7.865 1.00 94.00 125 GLN A CA 1
ATOM 970 C C . GLN A 1 125 ? -1.708 -9.922 -8.814 1.00 94.00 125 GLN A C 1
ATOM 972 O O . GLN A 1 125 ? -2.014 -8.783 -9.150 1.00 94.00 125 GLN A O 1
ATOM 977 N N . PRO A 1 126 ? -2.387 -10.996 -9.251 1.00 94.75 126 PRO A N 1
ATOM 978 C CA . PRO A 1 126 ? -3.485 -10.882 -10.211 1.00 94.75 126 PRO A CA 1
ATOM 979 C C . PRO A 1 126 ? -4.781 -10.328 -9.600 1.00 94.75 126 PRO A C 1
ATOM 981 O O . PRO A 1 126 ? -5.709 -10.000 -10.336 1.00 94.75 126 PRO A O 1
ATOM 984 N N . ALA A 1 127 ? -4.888 -10.300 -8.269 1.00 96.38 127 ALA A N 1
ATOM 985 C CA . ALA A 1 127 ? -6.078 -9.864 -7.553 1.00 96.38 127 ALA A CA 1
ATOM 986 C C . ALA A 1 127 ? -5.732 -9.320 -6.159 1.00 96.38 127 ALA A C 1
ATOM 988 O O . ALA A 1 127 ? -4.646 -9.564 -5.622 1.00 96.38 127 ALA A O 1
ATOM 989 N N . LEU A 1 128 ? -6.713 -8.646 -5.546 1.00 97.50 128 LEU A N 1
ATOM 990 C CA . LEU A 1 128 ? -6.673 -8.279 -4.132 1.00 97.50 128 LEU A CA 1
ATOM 991 C C . LEU A 1 128 ? -6.439 -9.512 -3.255 1.00 97.50 128 LEU A C 1
ATOM 993 O O . LEU A 1 128 ? -7.059 -10.560 -3.439 1.00 97.50 128 LEU A O 1
ATOM 997 N N . GLN A 1 129 ? -5.574 -9.353 -2.260 1.00 98.00 129 GLN A N 1
ATOM 998 C CA . GLN A 1 129 ? -5.312 -10.379 -1.263 1.00 98.00 129 GLN A CA 1
ATOM 999 C C . GLN A 1 129 ? -6.017 -10.040 0.045 1.00 98.00 129 GLN A C 1
ATOM 1001 O O . GLN A 1 129 ? -6.056 -8.881 0.462 1.00 98.00 129 GLN A O 1
ATOM 1006 N N . HIS A 1 130 ? -6.556 -11.063 0.700 1.00 97.75 130 HIS A N 1
ATOM 1007 C CA . HIS A 1 130 ? -7.310 -10.933 1.939 1.00 97.75 130 HIS A CA 1
ATOM 1008 C C . HIS A 1 130 ? -6.694 -11.822 3.010 1.00 97.75 130 HIS A C 1
ATOM 1010 O O . HIS A 1 130 ? -6.476 -13.012 2.787 1.00 97.75 130 HIS A O 1
ATOM 1016 N N . PHE A 1 131 ? -6.437 -11.238 4.174 1.00 97.69 131 PHE A N 1
ATOM 1017 C CA . PHE A 1 131 ? -5.790 -11.909 5.288 1.00 97.69 131 PHE A CA 1
ATOM 1018 C C . PHE A 1 131 ? -6.578 -11.682 6.568 1.00 97.69 131 PHE A C 1
ATOM 1020 O O . PHE A 1 131 ? -6.998 -10.560 6.855 1.00 97.69 131 PHE A O 1
ATOM 1027 N N . THR A 1 132 ? -6.699 -12.738 7.371 1.00 96.31 132 THR A N 1
ATOM 1028 C CA . THR A 1 132 ? -6.969 -12.567 8.799 1.00 96.31 132 THR A CA 1
ATOM 1029 C C . THR A 1 132 ? -5.770 -11.890 9.454 1.00 96.31 132 THR A C 1
ATOM 1031 O O . THR A 1 132 ? -4.655 -11.937 8.925 1.00 96.31 132 THR A O 1
ATOM 1034 N N . TRP A 1 133 ? -5.966 -11.302 10.633 1.00 93.81 133 TRP A N 1
ATOM 1035 C CA . TRP A 1 133 ? -4.879 -10.633 11.349 1.00 93.81 133 TRP A CA 1
ATOM 1036 C C . TRP A 1 133 ? -3.654 -11.534 11.569 1.00 93.81 133 TRP A C 1
ATOM 1038 O O . TRP A 1 133 ? -2.534 -11.150 11.243 1.00 93.81 133 TRP A O 1
ATOM 1048 N N . ALA A 1 134 ? -3.869 -12.762 12.052 1.00 94.38 134 ALA A N 1
ATOM 1049 C CA . ALA A 1 134 ? -2.786 -13.717 12.280 1.00 94.38 134 ALA A CA 1
ATOM 1050 C C . ALA A 1 134 ? -2.041 -14.054 10.979 1.00 94.38 134 ALA A C 1
ATOM 1052 O O . ALA A 1 134 ? -0.817 -13.996 10.945 1.00 94.38 134 ALA A O 1
ATOM 1053 N N . ALA A 1 135 ? -2.776 -14.313 9.890 1.00 96.50 135 ALA A N 1
ATOM 1054 C CA . ALA A 1 135 ? -2.168 -14.605 8.595 1.00 96.50 135 ALA A CA 1
ATOM 1055 C C . ALA A 1 135 ? -1.385 -13.406 8.043 1.00 96.50 135 ALA A C 1
ATOM 1057 O O . ALA A 1 135 ? -0.325 -13.595 7.456 1.00 96.50 135 ALA A O 1
ATOM 1058 N N . PHE A 1 136 ? -1.878 -12.178 8.248 1.00 95.81 136 PHE A N 1
ATOM 1059 C CA . PHE A 1 136 ? -1.197 -10.956 7.824 1.00 95.81 136 PHE A CA 1
ATOM 1060 C C . PHE A 1 136 ? 0.174 -10.803 8.491 1.00 95.81 136 PHE A C 1
ATOM 1062 O O . PHE A 1 136 ? 1.142 -10.492 7.795 1.00 95.81 136 PHE A O 1
ATOM 1069 N N . LEU A 1 137 ? 0.269 -11.048 9.803 1.00 94.19 137 LEU A N 1
ATOM 1070 C CA . LEU A 1 137 ? 1.519 -10.911 1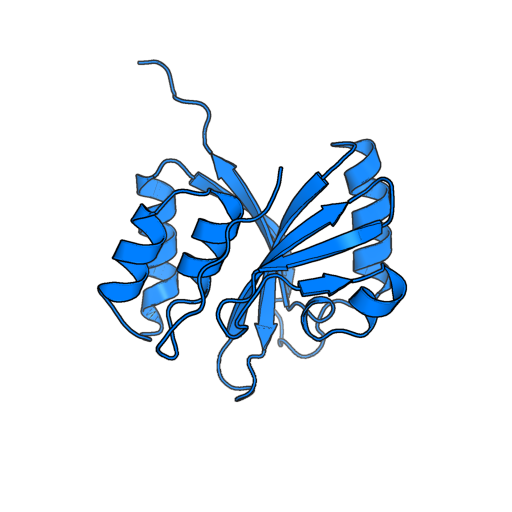0.563 1.00 94.19 137 LEU A CA 1
ATOM 1071 C C . LEU A 1 137 ? 2.639 -11.838 10.059 1.00 94.19 137 LEU A C 1
ATOM 1073 O O . LEU A 1 137 ? 3.814 -11.492 10.185 1.00 94.19 137 LEU A O 1
ATOM 1077 N N . ASP A 1 138 ? 2.283 -12.957 9.427 1.00 94.25 138 ASP A N 1
ATOM 1078 C CA . ASP A 1 138 ? 3.234 -13.899 8.828 1.00 94.25 138 ASP A CA 1
ATOM 1079 C C . ASP A 1 138 ? 3.651 -13.523 7.390 1.00 94.25 138 ASP A C 1
ATOM 1081 O O . ASP A 1 138 ? 4.557 -14.133 6.814 1.00 94.25 138 ASP A O 1
ATOM 1085 N N . THR A 1 139 ? 3.031 -12.502 6.787 1.00 94.31 139 THR A N 1
ATOM 1086 C CA . THR A 1 139 ? 3.344 -12.075 5.415 1.00 94.31 139 THR A CA 1
ATOM 1087 C C . THR A 1 139 ? 4.591 -11.196 5.326 1.00 94.31 139 THR A C 1
ATOM 1089 O O . THR A 1 139 ? 5.032 -10.555 6.281 1.00 94.31 139 THR A O 1
ATOM 1092 N N . ARG A 1 140 ? 5.118 -11.060 4.103 1.00 91.62 140 ARG A N 1
ATOM 1093 C CA . ARG A 1 140 ? 6.135 -10.046 3.779 1.00 91.62 140 ARG A CA 1
ATOM 1094 C C . ARG A 1 140 ? 5.638 -8.608 3.970 1.00 91.62 140 ARG A C 1
ATOM 1096 O O . ARG A 1 140 ? 6.443 -7.731 4.256 1.00 91.62 140 ARG A O 1
ATOM 1103 N N . TYR A 1 141 ? 4.332 -8.364 3.837 1.00 93.25 141 TYR A N 1
ATOM 1104 C CA . TYR A 1 141 ? 3.743 -7.032 3.997 1.00 93.25 141 TYR A CA 1
ATOM 1105 C C . TYR A 1 141 ? 3.857 -6.539 5.439 1.00 93.25 141 TYR A C 1
ATOM 1107 O O . TYR A 1 141 ? 4.111 -5.358 5.671 1.00 93.25 141 TYR A O 1
ATOM 1115 N N . ALA A 1 142 ? 3.752 -7.458 6.403 1.00 93.31 142 ALA A N 1
ATOM 1116 C CA . ALA A 1 142 ? 3.973 -7.168 7.811 1.00 93.31 142 ALA A CA 1
ATOM 1117 C C . ALA A 1 142 ? 5.454 -6.935 8.158 1.00 93.31 142 ALA A C 1
ATOM 1119 O O . ALA A 1 142 ? 5.744 -6.532 9.276 1.00 93.31 142 ALA A O 1
ATOM 1120 N N . ARG A 1 143 ? 6.388 -7.114 7.214 1.00 90.50 143 ARG A N 1
ATOM 1121 C CA . ARG A 1 143 ? 7.824 -6.817 7.366 1.00 90.50 143 ARG A CA 1
ATOM 1122 C C . ARG A 1 143 ? 8.207 -5.544 6.602 1.00 90.50 143 ARG A C 1
ATOM 1124 O O . ARG A 1 143 ? 9.170 -5.519 5.838 1.00 90.50 143 ARG A O 1
ATOM 1131 N N . ALA A 1 144 ? 7.416 -4.491 6.779 1.00 90.31 144 ALA A N 1
ATOM 1132 C CA . ALA A 1 144 ? 7.626 -3.202 6.131 1.00 90.31 144 ALA A CA 1
ATOM 1133 C C . ALA A 1 144 ? 8.781 -2.397 6.761 1.00 90.31 144 ALA A C 1
ATOM 1135 O O . ALA A 1 144 ? 9.008 -2.432 7.967 1.00 90.31 144 ALA A O 1
ATOM 1136 N N . TYR A 1 145 ? 9.470 -1.605 5.945 1.00 88.75 145 TYR A N 1
ATOM 1137 C CA . TYR A 1 145 ? 10.462 -0.606 6.371 1.00 88.75 145 TYR A CA 1
ATOM 1138 C C . TYR A 1 145 ? 9.874 0.803 6.446 1.00 88.75 145 TYR A C 1
ATOM 1140 O O . TYR A 1 145 ? 10.394 1.679 7.141 1.00 88.75 145 TYR A O 1
ATOM 1148 N N . ARG A 1 146 ? 8.774 1.028 5.724 1.00 90.06 146 ARG A N 1
ATOM 1149 C CA . ARG A 1 146 ? 8.029 2.282 5.732 1.00 90.06 146 ARG A CA 1
ATOM 1150 C C . ARG A 1 146 ? 6.542 1.982 5.785 1.00 90.06 146 ARG A C 1
ATOM 1152 O O . ARG A 1 146 ? 6.060 1.137 5.031 1.00 90.06 146 ARG A O 1
ATOM 1159 N N . VAL A 1 147 ? 5.830 2.701 6.647 1.00 91.69 147 VAL A N 1
ATOM 1160 C CA . VAL A 1 147 ? 4.368 2.662 6.748 1.00 91.69 147 VAL A CA 1
ATOM 1161 C C . VAL A 1 147 ? 3.867 4.094 6.674 1.00 91.69 147 VAL A C 1
ATOM 1163 O O . VAL A 1 147 ? 4.245 4.939 7.487 1.00 91.69 147 VAL A O 1
ATOM 1166 N N . SER A 1 148 ? 3.054 4.382 5.664 1.00 92.25 148 SER A N 1
ATOM 1167 C CA . SER A 1 148 ? 2.610 5.741 5.352 1.00 92.25 148 SER A CA 1
ATOM 1168 C C . SER A 1 148 ? 1.109 5.790 5.119 1.00 92.25 148 SER A C 1
ATOM 1170 O O . SER A 1 148 ? 0.494 4.799 4.745 1.00 92.25 148 SER A O 1
ATOM 1172 N N . MET A 1 149 ? 0.523 6.960 5.304 1.00 90.81 149 MET A N 1
ATOM 1173 C CA . MET A 1 149 ? -0.839 7.293 4.916 1.00 90.81 149 MET A CA 1
ATOM 1174 C C . MET A 1 149 ? -0.779 8.353 3.825 1.00 90.81 149 MET A C 1
ATOM 1176 O O . MET A 1 149 ? 0.057 9.253 3.882 1.00 90.81 149 MET A O 1
ATOM 1180 N N . LEU A 1 150 ? -1.679 8.253 2.853 1.00 88.88 150 LEU A N 1
ATOM 1181 C CA . LEU A 1 150 ? -1.914 9.318 1.885 1.00 88.88 150 LEU A CA 1
ATOM 1182 C C . LEU A 1 150 ? -3.166 10.078 2.304 1.00 88.88 150 LEU A C 1
ATOM 1184 O O . LEU A 1 150 ? -4.176 9.464 2.658 1.00 88.88 150 LEU A O 1
ATOM 1188 N N . ALA A 1 151 ? -3.102 11.401 2.263 1.00 84.81 151 ALA A N 1
ATOM 1189 C CA . ALA A 1 151 ? -4.250 12.254 2.514 1.00 84.81 151 ALA A CA 1
ATOM 1190 C C . ALA A 1 151 ? -4.283 13.373 1.479 1.00 84.81 151 ALA A C 1
ATOM 1192 O O . ALA A 1 151 ? -3.278 14.045 1.263 1.00 84.81 151 ALA A O 1
ATOM 1193 N N . ALA A 1 152 ? -5.438 13.578 0.854 1.00 79.25 152 ALA A N 1
ATOM 1194 C CA . ALA A 1 152 ? -5.664 14.777 0.065 1.00 79.25 152 ALA A CA 1
ATOM 1195 C C . ALA A 1 152 ? -5.627 15.998 0.994 1.00 79.25 152 ALA A C 1
ATOM 1197 O O . ALA A 1 152 ? -6.159 15.950 2.111 1.00 79.25 152 ALA A O 1
ATOM 1198 N N . PHE A 1 153 ? -5.020 17.089 0.538 1.00 69.44 153 PHE A N 1
ATOM 1199 C CA . PHE A 1 153 ? -5.312 18.387 1.116 1.00 69.44 153 PHE A CA 1
ATOM 1200 C C . PHE A 1 153 ? -6.802 18.653 0.888 1.00 69.44 153 PHE A C 1
ATOM 1202 O O . PHE A 1 153 ? -7.307 18.362 -0.198 1.00 69.44 153 PHE A O 1
ATOM 1209 N N . PRO A 1 154 ? -7.540 19.151 1.894 1.00 58.03 154 PRO A N 1
ATOM 1210 C CA . PRO A 1 154 ? -8.846 19.716 1.603 1.00 58.03 154 PRO A CA 1
ATOM 1211 C C . PRO A 1 154 ? -8.634 20.768 0.519 1.00 58.03 154 PRO A C 1
ATOM 1213 O O . PRO A 1 154 ? -7.675 21.537 0.633 1.00 58.03 154 PRO A O 1
ATOM 1216 N N . ASP A 1 155 ? -9.481 20.769 -0.516 1.00 53.94 155 ASP A N 1
ATOM 1217 C CA . ASP A 1 155 ? -9.473 21.827 -1.520 1.00 53.94 155 ASP A CA 1
ATOM 1218 C C . ASP A 1 155 ? -9.365 23.143 -0.759 1.00 53.94 155 ASP A C 1
ATOM 1220 O O . ASP A 1 155 ? -10.234 23.486 0.053 1.00 53.94 155 ASP A O 1
ATOM 1224 N N . SER A 1 156 ? -8.251 23.846 -0.939 1.00 42.03 156 SER A N 1
ATOM 1225 C CA . SER A 1 156 ? -8.165 25.226 -0.513 1.00 42.03 156 SER A CA 1
ATOM 1226 C C . SER A 1 156 ? -9.145 25.954 -1.413 1.00 42.03 156 SER A C 1
ATOM 1228 O O . SER A 1 156 ? -8.782 26.349 -2.515 1.00 42.03 156 SER A O 1
ATOM 1230 N N . ALA A 1 157 ? -10.405 26.009 -0.981 1.00 36.66 157 ALA A N 1
ATOM 1231 C CA . ALA A 1 157 ? -11.451 26.774 -1.620 1.00 36.66 157 ALA A CA 1
ATOM 1232 C C . ALA A 1 157 ? -10.906 28.189 -1.847 1.00 36.66 157 ALA A C 1
ATOM 1234 O O . ALA A 1 157 ? -10.655 28.927 -0.891 1.00 36.66 157 ALA A O 1
ATOM 1235 N N . GLY A 1 158 ? -10.666 28.502 -3.116 1.00 35.09 158 GLY A N 1
ATOM 1236 C CA . GLY A 1 158 ? -10.151 29.763 -3.625 1.00 35.09 158 GLY A CA 1
ATOM 1237 C C . GLY A 1 158 ? -10.523 29.881 -5.086 1.00 35.09 158 GLY A C 1
ATOM 1238 O O . GLY A 1 158 ? -10.084 29.001 -5.857 1.00 35.09 158 GLY A O 1
#

Radius of gyration: 15.14 Å; chains: 1; bounding box: 34×44×38 Å

Organism: Deinococcus gobiensis (strain DSM 21396 / JCM 16679 / CGMCC 1.7299 / I-0) (NCBI:txid745776)

pLDDT: mean 83.7, std 13.75, range [35.09, 98.06]

Foldseek 3Di:
DFFDAAADPDPALLVLRQVCRAPVDCVSVVVSVVDGDDPCSVVVSVVVCVVQQKDKAWPDAQDPPLPAFAAPVVVVVCLVVCCVVPAAKAKKKFWFQDPVSPDIHIWIKIQHSVQRKMWIHGNNDPDIDIDGNVRVNPDRRVRGNTIIDMDHDDPPPD